Protein AF-J2GJJ4-F1 (afdb_monomer)

Nearest PDB structures (foldseek):
  8cxa-assembly1_D  TM=9.472E-01  e=6.922E-02  Klebsiella pneumoniae
  2foi-assembly1_C  TM=9.337E-01  e=5.641E-01  Plasmodium falciparum 3D7
  3lls-assembly1_B  TM=8.162E-01  e=7.332E-01  Mycobacterium tuberculosis H37Ra
  3lls-assembly1_A  TM=8.163E-01  e=1.087E+00  Mycobacterium tuberculosis H37Ra

Sequence (48 aa):
MGIPGIDTTRLGRVGEADDGASVILFAASDLSMFMTGSTLPVDGGTAA

Secondary structure (DSSP,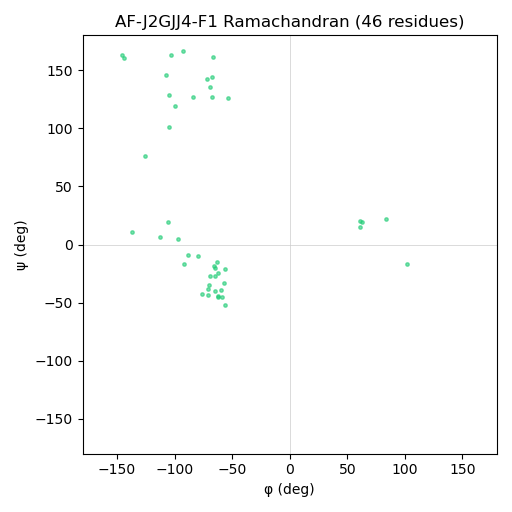 8-state):
-PPTTTTTSTTSSPPPHHHHHHHHHHHHSGGGTT--S-----STTS--

Solvent-accessible surface area (backbone atoms only — not comparable to full-atom values): 3272 Å² total; per-residue (Å²): 134,79,66,91,71,26,87,61,16,76,69,65,49,82,86,53,74,63,65,53,51,53,54,50,51,45,67,74,35,78,89,31,72,87,68,72,101,71,86,83,88,85,58,53,53,52,92,107

Foldseek 3Di:
DDDPLLVLAPQSDDDDPVLVVVVVCCCPDCVCVPPPPDDDDSRNNNVD

Structure (mmCIF, N/CA/C/O backbone):
data_AF-J2GJJ4-F1
#
_entry.id   AF-J2GJJ4-F1
#
loop_
_atom_site.group_PDB
_atom_site.id
_atom_site.type_symbol
_atom_site.label_atom_id
_atom_site.label_alt_id
_atom_site.label_comp_id
_atom_site.label_asym_id
_atom_site.label_entity_id
_atom_site.label_seq_id
_atom_site.pdbx_PDB_ins_code
_atom_site.Cartn_x
_atom_site.Cartn_y
_atom_site.Cartn_z
_atom_site.occupancy
_atom_site.B_iso_or_equiv
_atom_site.auth_seq_id
_atom_site.auth_comp_id
_atom_site.auth_asym_id
_atom_site.auth_atom_id
_atom_site.pdbx_PDB_model_num
ATOM 1 N N . MET A 1 1 ? 13.757 -0.582 -28.181 1.00 52.62 1 MET A N 1
ATOM 2 C CA . MET A 1 1 ? 12.297 -0.484 -27.993 1.00 52.62 1 MET A CA 1
ATOM 3 C C . MET A 1 1 ? 12.048 -1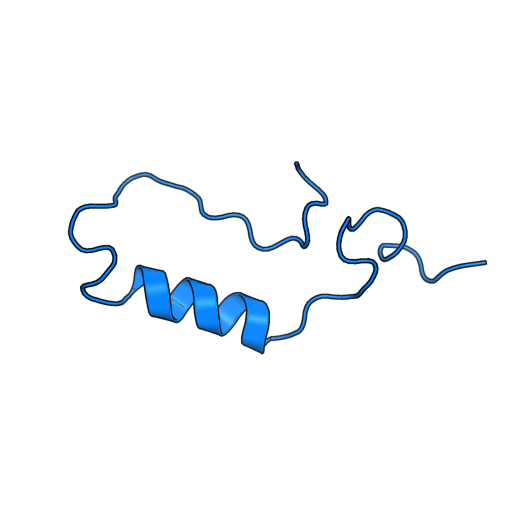.049 -26.603 1.00 52.62 1 MET A C 1
ATOM 5 O O . MET A 1 1 ? 12.404 -2.203 -26.395 1.00 52.62 1 MET A O 1
ATOM 9 N N . GLY A 1 2 ? 11.694 -0.197 -25.634 1.00 65.00 2 GLY A N 1
ATOM 10 C CA . GLY A 1 2 ? 11.576 -0.568 -24.217 1.00 65.00 2 GLY A CA 1
ATOM 11 C C . GLY A 1 2 ? 10.424 -1.543 -23.984 1.00 65.00 2 GLY A C 1
ATOM 12 O O . GLY A 1 2 ? 9.555 -1.690 -24.843 1.00 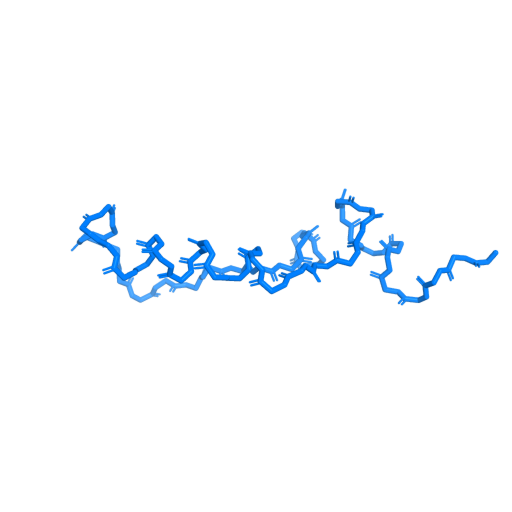65.00 2 GLY A O 1
ATOM 13 N N . ILE A 1 3 ? 10.423 -2.254 -22.855 1.00 68.00 3 ILE A N 1
ATOM 14 C CA . ILE A 1 3 ? 9.287 -3.123 -22.540 1.00 68.00 3 ILE A CA 1
ATOM 15 C C . ILE A 1 3 ? 8.046 -2.246 -22.275 1.00 68.00 3 ILE A C 1
ATOM 17 O O . ILE A 1 3 ? 8.126 -1.311 -21.470 1.00 68.00 3 ILE A O 1
ATOM 21 N N . PRO A 1 4 ? 6.907 -2.498 -22.949 1.00 65.00 4 PRO A N 1
ATOM 22 C CA . PRO A 1 4 ? 5.689 -1.721 -22.738 1.00 65.00 4 PRO A CA 1
ATOM 23 C C . PRO A 1 4 ? 5.301 -1.679 -21.253 1.00 65.00 4 PRO A C 1
ATOM 25 O O . PRO A 1 4 ? 5.187 -2.723 -20.616 1.00 65.00 4 PRO A O 1
ATOM 28 N N . GLY A 1 5 ? 5.118 -0.473 -20.705 1.00 64.31 5 GLY A N 1
ATOM 29 C CA . GLY A 1 5 ? 4.734 -0.243 -19.305 1.00 64.31 5 GLY A CA 1
ATOM 30 C C . GLY A 1 5 ? 5.867 0.175 -18.357 1.00 64.31 5 GLY A C 1
ATOM 31 O O . GLY A 1 5 ? 5.574 0.741 -17.308 1.00 64.31 5 GLY A O 1
ATOM 32 N N . ILE A 1 6 ? 7.145 -0.009 -18.722 1.00 69.19 6 ILE A N 1
ATOM 33 C CA . ILE A 1 6 ? 8.265 0.583 -17.959 1.00 69.19 6 ILE A CA 1
ATOM 34 C C . ILE A 1 6 ? 8.401 2.080 -18.251 1.00 69.19 6 ILE A C 1
ATOM 36 O O . ILE A 1 6 ? 8.588 2.866 -17.326 1.00 69.19 6 ILE A O 1
ATOM 40 N N . ASP A 1 7 ? 8.270 2.477 -19.518 1.00 71.69 7 ASP A N 1
ATOM 41 C CA . ASP A 1 7 ? 8.538 3.852 -19.965 1.00 71.69 7 ASP A CA 1
ATOM 42 C C . ASP A 1 7 ? 7.546 4.883 -19.383 1.00 71.69 7 ASP A C 1
ATOM 44 O O . ASP A 1 7 ? 7.824 6.080 -19.369 1.00 71.69 7 ASP A O 1
ATOM 48 N N . THR A 1 8 ? 6.388 4.428 -18.892 1.00 76.19 8 THR A N 1
ATOM 49 C CA . THR A 1 8 ? 5.359 5.267 -18.253 1.00 76.19 8 THR A CA 1
ATOM 50 C C . THR A 1 8 ? 5.520 5.371 -16.737 1.00 76.19 8 THR A C 1
ATOM 52 O O . THR A 1 8 ? 4.934 6.254 -16.118 1.00 76.19 8 THR A O 1
ATOM 55 N N . THR A 1 9 ? 6.303 4.480 -16.129 1.00 79.94 9 THR A N 1
ATOM 56 C CA . THR A 1 9 ? 6.584 4.483 -14.692 1.00 79.94 9 THR A CA 1
ATOM 57 C C . THR A 1 9 ? 7.730 5.453 -14.401 1.00 79.94 9 THR A C 1
ATOM 59 O O . THR A 1 9 ? 8.818 5.321 -14.960 1.00 79.94 9 THR A O 1
ATOM 62 N N . ARG A 1 10 ? 7.544 6.398 -13.467 1.00 81.06 10 ARG A N 1
ATOM 63 C CA . ARG A 1 10 ? 8.613 7.339 -13.061 1.00 81.06 10 ARG A CA 1
ATOM 64 C C . ARG A 1 10 ? 9.793 6.646 -12.374 1.00 81.06 10 ARG A C 1
ATOM 66 O O . ARG A 1 10 ? 10.887 7.200 -12.339 1.00 81.06 10 ARG A O 1
ATOM 73 N N . LEU A 1 11 ? 9.583 5.438 -11.852 1.00 85.88 11 LEU A N 1
ATOM 74 C CA . LEU A 1 11 ? 10.642 4.590 -11.297 1.00 85.88 11 LEU A CA 1
ATOM 75 C C . LEU A 1 11 ? 11.466 3.836 -12.360 1.00 85.88 11 LEU A C 1
ATOM 77 O O . LEU A 1 11 ? 12.472 3.231 -12.004 1.00 85.88 11 LEU A O 1
ATOM 81 N N . GLY A 1 12 ? 11.060 3.834 -13.638 1.00 86.50 12 GLY A N 1
ATOM 82 C CA . GLY A 1 12 ? 11.771 3.143 -14.720 1.00 86.50 12 GLY A CA 1
ATOM 83 C C . GLY A 1 12 ? 11.903 1.621 -14.558 1.00 86.50 12 GLY A C 1
ATOM 84 O O . GLY A 1 12 ? 12.784 1.021 -15.173 1.00 86.50 12 GLY A O 1
ATOM 85 N N . ARG A 1 13 ? 11.058 0.981 -13.738 1.00 87.81 13 ARG A N 1
ATOM 86 C CA . ARG A 1 13 ? 11.051 -0.474 -13.515 1.00 87.81 13 ARG A CA 1
ATOM 87 C C . ARG A 1 13 ? 9.640 -1.016 -13.323 1.00 87.81 13 ARG A C 1
ATOM 89 O O . ARG A 1 13 ? 8.738 -0.273 -12.951 1.00 87.81 13 ARG A O 1
ATOM 96 N N . VAL A 1 14 ? 9.472 -2.323 -13.518 1.00 87.44 14 VAL A N 1
ATOM 97 C CA . VAL A 1 14 ? 8.250 -3.032 -13.110 1.00 87.44 14 VAL A CA 1
ATOM 98 C C . VAL A 1 14 ? 8.225 -3.146 -11.581 1.00 87.44 14 VAL A C 1
ATOM 100 O O . VAL A 1 14 ? 9.272 -3.309 -10.945 1.00 87.44 14 VAL A O 1
ATOM 103 N N . GLY A 1 15 ? 7.033 -3.016 -10.997 1.00 88.31 15 GLY A N 1
ATOM 104 C CA . GLY A 1 15 ? 6.811 -3.259 -9.574 1.00 88.31 15 GLY A CA 1
ATOM 105 C C . GLY A 1 15 ? 6.987 -4.736 -9.221 1.00 88.31 15 GLY A C 1
ATOM 106 O O . GLY A 1 15 ? 6.627 -5.620 -9.998 1.00 88.31 15 GLY A O 1
ATOM 107 N N . GLU A 1 16 ? 7.522 -5.001 -8.041 1.00 93.50 16 GLU A N 1
ATOM 108 C CA . GLU A 1 16 ? 7.649 -6.340 -7.477 1.00 93.50 16 GLU A CA 1
ATOM 109 C C . GLU A 1 16 ? 6.581 -6.558 -6.397 1.00 93.50 16 GLU A C 1
ATOM 111 O O . GLU A 1 16 ? 5.979 -5.609 -5.890 1.00 93.50 16 GLU A O 1
ATOM 116 N N . ALA A 1 17 ? 6.325 -7.817 -6.030 1.00 95.25 17 ALA A N 1
ATOM 117 C CA . ALA A 1 17 ? 5.320 -8.146 -5.014 1.00 95.25 17 ALA A CA 1
ATOM 118 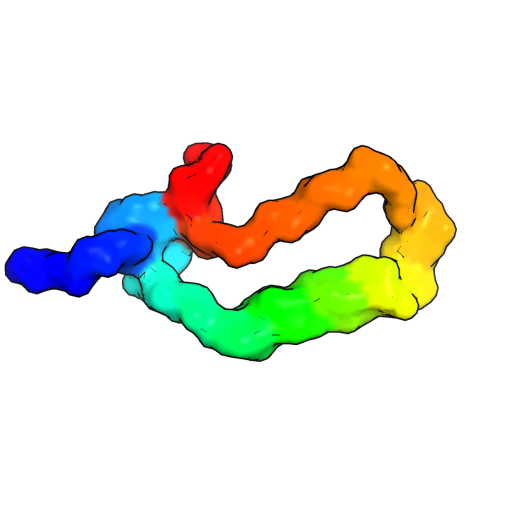C C . ALA A 1 17 ? 5.592 -7.437 -3.671 1.00 95.25 17 ALA A C 1
ATOM 120 O O . ALA A 1 17 ? 4.656 -7.018 -2.985 1.00 95.25 17 ALA A O 1
ATOM 121 N N . ASP A 1 18 ? 6.869 -7.242 -3.345 1.00 96.56 18 ASP A N 1
ATOM 122 C CA . ASP A 1 18 ? 7.317 -6.608 -2.106 1.00 96.56 18 ASP A CA 1
ATOM 123 C C . ASP A 1 18 ? 6.990 -5.107 -2.044 1.00 96.56 18 ASP A C 1
ATOM 125 O O . ASP A 1 18 ? 6.759 -4.579 -0.951 1.00 96.56 18 ASP A O 1
ATOM 129 N N . ASP A 1 19 ? 6.883 -4.424 -3.194 1.00 94.94 19 ASP A N 1
ATOM 130 C CA . ASP A 1 19 ? 6.463 -3.018 -3.251 1.00 94.94 19 ASP A CA 1
ATOM 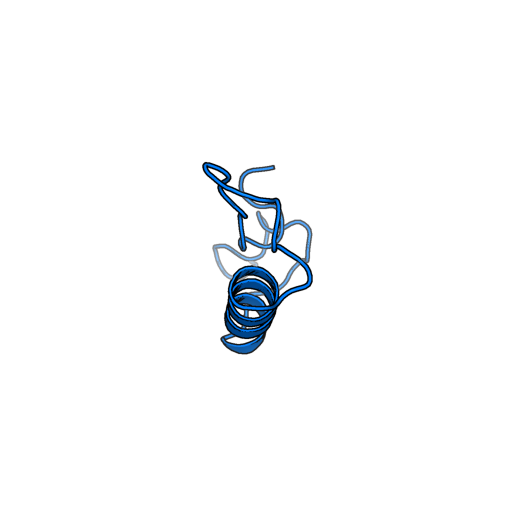131 C C . ASP A 1 19 ? 5.027 -2.868 -2.718 1.00 94.94 19 ASP A C 1
ATOM 133 O O . ASP A 1 19 ? 4.739 -2.000 -1.892 1.00 94.94 19 ASP A O 1
ATOM 137 N N . GLY A 1 20 ? 4.127 -3.761 -3.143 1.00 95.81 20 GLY A N 1
ATOM 138 C CA . GLY A 1 20 ? 2.746 -3.808 -2.660 1.00 95.81 20 GLY A CA 1
ATOM 139 C C . GLY A 1 20 ? 2.641 -4.306 -1.220 1.00 95.81 20 GLY A C 1
ATOM 140 O O . GLY A 1 20 ? 1.924 -3.713 -0.412 1.00 95.81 20 GLY A O 1
ATOM 141 N N . ALA A 1 21 ? 3.381 -5.363 -0.874 1.00 97.81 21 ALA A N 1
ATOM 142 C CA . ALA A 1 21 ? 3.363 -5.943 0.468 1.00 97.81 21 ALA A CA 1
ATOM 143 C C . ALA A 1 21 ? 3.791 -4.931 1.541 1.00 97.81 21 ALA A C 1
ATOM 145 O O . ALA A 1 21 ? 3.176 -4.868 2.604 1.00 97.81 21 ALA A O 1
ATOM 146 N N . SER A 1 22 ? 4.786 -4.091 1.245 1.00 97.38 22 SER A N 1
ATOM 147 C CA . SER A 1 22 ? 5.261 -3.053 2.165 1.00 97.38 22 SER A CA 1
ATOM 148 C C . SER A 1 22 ? 4.198 -1.982 2.439 1.00 97.38 22 SER A C 1
ATOM 150 O O . SER A 1 22 ? 4.022 -1.559 3.582 1.00 97.38 22 SER A O 1
ATOM 152 N N . VAL A 1 23 ? 3.439 -1.571 1.417 1.00 97.50 23 VAL A N 1
ATOM 153 C CA . VAL A 1 23 ? 2.347 -0.592 1.571 1.00 97.50 23 VAL A CA 1
ATOM 154 C C . VAL A 1 23 ? 1.164 -1.196 2.328 1.00 97.50 23 VAL A C 1
ATOM 156 O O . VAL A 1 23 ? 0.578 -0.534 3.185 1.00 97.50 23 VAL A O 1
ATOM 159 N N . ILE A 1 24 ? 0.846 -2.468 2.072 1.00 97.56 24 ILE A N 1
ATOM 160 C CA . ILE A 1 24 ? -0.171 -3.208 2.831 1.00 97.56 24 ILE A CA 1
ATOM 161 C C . ILE A 1 24 ? 0.243 -3.329 4.300 1.00 97.56 24 ILE A C 1
ATOM 163 O O . ILE A 1 24 ? -0.576 -3.081 5.181 1.00 97.56 24 ILE A O 1
ATOM 167 N N . LEU A 1 25 ? 1.509 -3.661 4.574 1.00 98.00 25 LEU A N 1
ATOM 168 C CA . LEU A 1 25 ? 2.038 -3.738 5.933 1.00 98.00 25 LEU A CA 1
ATOM 169 C C . LEU A 1 25 ? 1.908 -2.395 6.655 1.00 98.00 25 LEU A C 1
ATOM 171 O O . LEU A 1 25 ? 1.448 -2.369 7.792 1.00 98.00 25 LEU A O 1
ATOM 175 N N . PHE A 1 26 ? 2.258 -1.288 5.994 1.00 97.88 26 PHE A N 1
ATOM 176 C CA . PHE A 1 26 ? 2.042 0.049 6.542 1.00 97.88 26 PHE A CA 1
ATOM 177 C C . PHE A 1 26 ? 0.567 0.273 6.901 1.00 97.88 26 PHE A C 1
ATOM 179 O O . PHE A 1 26 ? 0.281 0.609 8.047 1.00 97.88 26 PHE A O 1
ATOM 186 N N . ALA A 1 27 ? -0.351 0.020 5.962 1.00 96.94 27 ALA A N 1
ATOM 187 C CA . ALA A 1 27 ? -1.788 0.240 6.144 1.00 96.94 27 ALA A CA 1
ATOM 188 C C . ALA A 1 27 ? 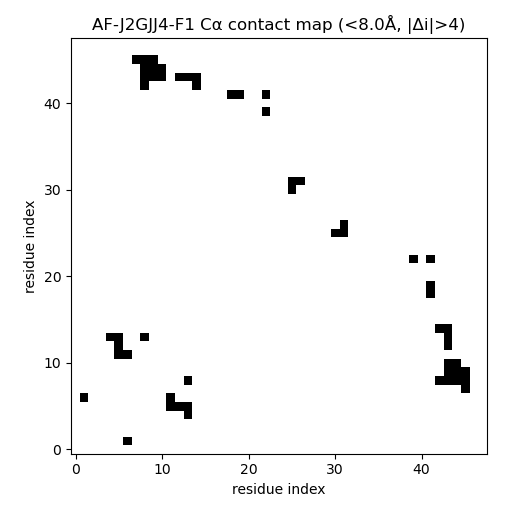-2.427 -0.663 7.219 1.00 96.94 27 ALA A C 1
ATOM 190 O O . ALA A 1 27 ? -3.444 -0.302 7.810 1.00 96.94 27 ALA A O 1
ATOM 191 N N . ALA A 1 28 ? -1.856 -1.844 7.456 1.00 97.44 28 ALA A N 1
ATOM 192 C CA . ALA A 1 28 ? -2.299 -2.781 8.485 1.00 97.44 28 ALA A CA 1
ATOM 193 C C . ALA A 1 28 ? -1.64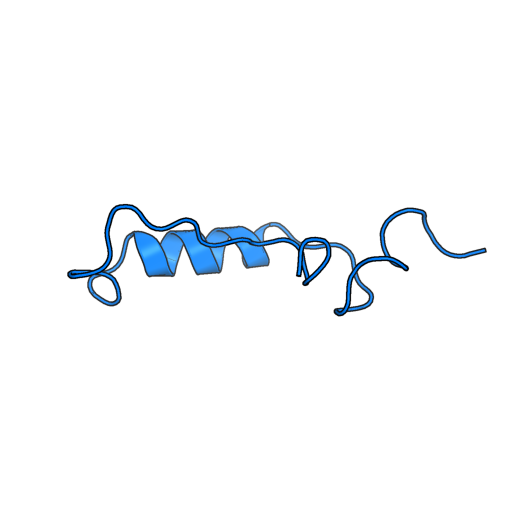9 -2.533 9.857 1.00 97.44 28 ALA A C 1
ATOM 195 O O . ALA A 1 28 ? -2.031 -3.173 10.836 1.00 97.44 28 ALA A O 1
ATOM 196 N N . SER A 1 29 ? -0.650 -1.652 9.934 1.00 98.19 29 SER A N 1
ATOM 197 C CA . SER A 1 29 ? 0.092 -1.370 11.162 1.00 98.19 29 SER A CA 1
ATOM 198 C C . SER A 1 29 ? -0.498 -0.198 11.946 1.00 98.19 29 SER A C 1
ATOM 200 O O . SER A 1 29 ? -1.240 0.630 11.419 1.00 98.19 29 SER A O 1
ATOM 202 N N . ASP A 1 30 ? -0.065 -0.053 13.198 1.00 98.12 30 ASP A N 1
ATOM 203 C CA . ASP A 1 30 ? -0.426 1.097 14.035 1.00 98.12 30 ASP A CA 1
ATOM 204 C C . ASP A 1 30 ? 0.093 2.436 13.476 1.00 98.12 30 ASP A C 1
ATOM 206 O O . ASP A 1 30 ? -0.393 3.500 13.861 1.00 98.12 30 ASP A O 1
ATOM 210 N N . LEU A 1 31 ? 1.039 2.419 12.524 1.00 98.06 31 LEU A N 1
ATOM 211 C CA . LEU A 1 31 ? 1.537 3.637 11.873 1.00 98.06 31 LEU A CA 1
ATOM 212 C C . LEU A 1 31 ? 0.440 4.378 11.098 1.00 98.06 31 LEU A C 1
ATOM 214 O O . LEU A 1 31 ? 0.534 5.592 10.923 1.00 98.06 31 LEU A O 1
ATOM 218 N N . SER A 1 32 ? -0.608 3.676 10.663 1.00 97.62 32 SER A N 1
ATOM 219 C CA . SER A 1 32 ? -1.757 4.256 9.968 1.00 97.62 32 SER A CA 1
ATOM 220 C C . SER A 1 32 ? -3.013 4.340 10.841 1.00 97.62 32 SER A C 1
ATOM 222 O O . SER A 1 32 ? -4.106 4.499 10.306 1.00 97.62 32 SER A O 1
ATOM 224 N N . MET A 1 33 ? -2.896 4.286 12.176 1.00 97.81 33 MET A N 1
ATOM 225 C CA . MET A 1 33 ? -4.042 4.177 13.102 1.00 97.81 33 MET A CA 1
ATOM 226 C C . MET A 1 33 ? -5.113 5.277 12.980 1.00 97.81 33 MET A C 1
ATOM 228 O O . MET A 1 33 ? -6.244 5.088 13.421 1.00 97.81 33 MET A O 1
ATOM 232 N N . PHE A 1 34 ? -4.773 6.434 12.405 1.00 97.31 34 PHE A N 1
ATOM 233 C CA . PHE A 1 34 ? -5.702 7.551 12.196 1.00 97.31 34 PHE A CA 1
ATOM 234 C C . PHE A 1 34 ? -6.009 7.820 10.713 1.00 97.31 34 PHE A C 1
ATOM 236 O O . PHE A 1 34 ? -6.666 8.801 10.372 1.00 97.31 34 PHE A O 1
ATOM 243 N N . MET A 1 35 ? -5.530 6.959 9.816 1.00 97.06 35 MET A N 1
ATOM 244 C CA . MET A 1 35 ? -5.730 7.076 8.378 1.00 97.06 35 MET A CA 1
ATOM 245 C C . MET A 1 35 ? -6.871 6.151 7.945 1.00 97.06 35 MET A C 1
ATOM 247 O O . MET A 1 35 ? -6.811 4.938 8.110 1.00 97.06 35 MET A O 1
ATOM 251 N N . THR A 1 36 ? -7.930 6.725 7.380 1.00 95.62 36 THR A N 1
ATOM 252 C CA . THR A 1 36 ? -9.087 5.983 6.861 1.00 95.62 36 THR A CA 1
ATOM 253 C C . THR A 1 36 ? -9.654 6.674 5.622 1.00 95.62 36 THR A C 1
ATOM 255 O O . THR A 1 36 ? -9.303 7.820 5.330 1.00 95.62 36 THR A O 1
ATOM 258 N N . GLY A 1 37 ? -10.474 5.964 4.842 1.00 96.38 37 GLY A N 1
ATOM 259 C CA . GLY A 1 37 ? -11.107 6.486 3.622 1.00 96.38 37 GLY A CA 1
ATOM 260 C C . GLY A 1 37 ? -10.130 6.936 2.528 1.00 96.38 37 GLY A C 1
ATOM 261 O O . GLY A 1 37 ? -10.521 7.656 1.615 1.00 96.38 37 GLY A O 1
ATOM 262 N N . SER A 1 38 ? -8.859 6.544 2.628 1.00 95.12 38 SER A N 1
ATOM 263 C CA . SER A 1 38 ? -7.781 6.982 1.742 1.00 95.12 38 SER A CA 1
ATOM 264 C C . SER A 1 38 ? -7.361 5.855 0.803 1.00 95.12 38 SER A C 1
ATOM 266 O O . SER A 1 38 ? -7.363 4.690 1.191 1.00 95.12 38 SER A O 1
ATOM 268 N N . THR A 1 39 ? -6.972 6.200 -0.425 1.00 94.75 39 THR A N 1
ATOM 269 C CA . THR A 1 39 ? -6.373 5.255 -1.382 1.00 94.75 39 THR A CA 1
ATOM 270 C C . THR A 1 39 ? -4.874 5.517 -1.474 1.00 94.75 39 THR A C 1
ATOM 272 O O . THR A 1 39 ? -4.466 6.655 -1.690 1.00 94.75 39 THR A O 1
ATOM 275 N N . LEU A 1 40 ? -4.064 4.469 -1.314 1.00 94.00 40 LEU A N 1
ATOM 276 C CA . LEU A 1 40 ? -2.606 4.511 -1.445 1.00 94.00 40 LEU A CA 1
ATOM 277 C C .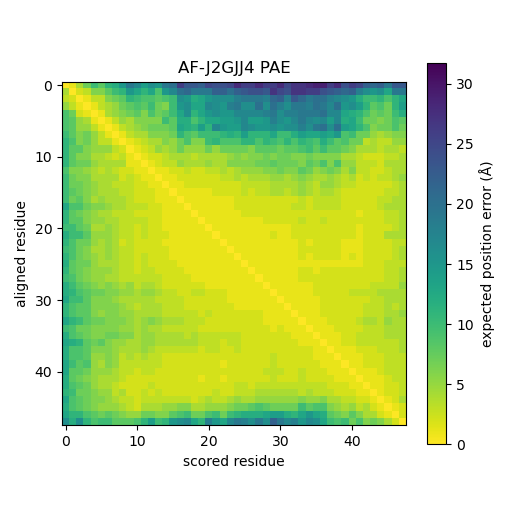 LEU A 1 40 ? -2.207 3.869 -2.788 1.00 94.00 40 LEU A C 1
ATOM 279 O O . LEU A 1 40 ? -2.228 2.641 -2.884 1.00 94.00 40 LEU A O 1
ATOM 283 N N . PRO A 1 41 ? -1.900 4.651 -3.840 1.00 93.00 41 PRO A N 1
ATOM 284 C CA . PRO A 1 41 ? -1.487 4.091 -5.124 1.00 93.00 41 PRO A CA 1
ATOM 285 C C . PRO A 1 41 ? -0.094 3.452 -5.030 1.00 93.00 41 PRO A C 1
ATOM 287 O O . PRO A 1 41 ? 0.832 4.038 -4.470 1.00 93.00 41 PRO A O 1
ATOM 290 N N . VAL A 1 42 ? 0.053 2.257 -5.611 1.00 93.44 42 VAL A N 1
ATOM 291 C CA . VAL A 1 42 ? 1.322 1.514 -5.709 1.00 93.44 42 VAL A CA 1
ATOM 292 C C . VAL A 1 42 ? 1.583 1.174 -7.174 1.00 93.44 42 VAL A C 1
ATOM 294 O O . VAL A 1 42 ? 1.333 0.064 -7.631 1.00 93.44 42 VAL A O 1
ATOM 297 N N . ASP A 1 43 ? 2.010 2.167 -7.945 1.00 90.38 43 ASP A N 1
ATOM 298 C CA . ASP A 1 43 ? 2.040 2.103 -9.413 1.00 90.38 43 ASP A CA 1
ATOM 299 C C . ASP A 1 43 ? 3.330 2.670 -10.032 1.00 90.38 43 ASP A C 1
ATOM 301 O O . ASP A 1 43 ? 3.395 2.940 -11.234 1.00 90.38 43 ASP A O 1
ATOM 305 N N . GLY A 1 44 ? 4.342 2.930 -9.200 1.00 88.44 44 GLY A N 1
ATOM 306 C CA . GLY A 1 44 ? 5.598 3.544 -9.625 1.00 88.44 44 GLY A CA 1
ATOM 307 C C . GLY A 1 44 ? 5.458 4.963 -10.194 1.00 88.44 44 GLY A C 1
ATOM 308 O O . GLY A 1 44 ? 6.360 5.436 -10.888 1.00 88.44 44 GLY A O 1
ATOM 309 N N . GLY A 1 45 ? 4.352 5.657 -9.911 1.00 86.50 45 GLY A N 1
ATOM 310 C CA . GLY A 1 45 ? 4.074 7.001 -10.412 1.00 86.50 45 GLY A CA 1
ATOM 311 C C . GLY A 1 45 ? 3.458 7.029 -11.809 1.00 86.50 45 GLY A C 1
ATOM 312 O O . GLY A 1 45 ? 3.572 8.047 -12.485 1.00 86.50 45 GLY A O 1
ATOM 313 N N . THR A 1 46 ? 2.836 5.931 -12.246 1.00 84.81 46 THR A N 1
ATOM 314 C CA . THR A 1 46 ? 2.152 5.844 -13.546 1.00 84.81 46 THR A CA 1
ATOM 315 C C . THR A 1 46 ? 0.870 6.689 -13.590 1.00 84.81 46 THR A C 1
ATOM 317 O O . THR A 1 46 ? 0.558 7.262 -14.631 1.00 84.81 46 THR A O 1
ATOM 320 N N . ALA A 1 47 ? 0.131 6.796 -12.482 1.00 78.50 47 ALA A N 1
ATOM 321 C CA . ALA A 1 47 ? -1.106 7.577 -12.375 1.00 78.50 47 ALA A CA 1
ATOM 322 C C . ALA A 1 47 ? -0.909 8.985 -11.777 1.00 78.50 47 ALA A C 1
ATOM 324 O O . ALA A 1 47 ? -1.895 9.681 -11.527 1.00 78.50 47 ALA A O 1
ATOM 325 N N . ALA A 1 48 ? 0.339 9.385 -11.512 1.00 71.38 48 ALA A N 1
ATOM 326 C CA . ALA A 1 48 ? 0.701 10.620 -10.809 1.00 71.38 48 ALA A CA 1
ATOM 327 C C . ALA A 1 48 ? 1.189 11.744 -11.73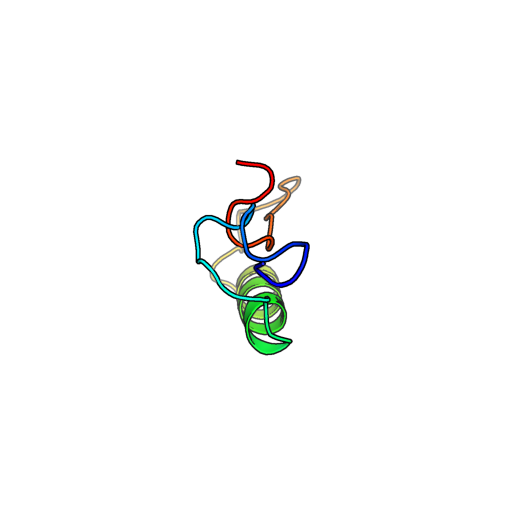4 1.00 71.38 48 ALA A C 1
ATOM 329 O O . ALA A 1 48 ? 1.320 11.566 -12.961 1.00 71.38 48 ALA A O 1
#

pLDDT: mean 88.17, std 11.65, range [52.62, 98.19]

Radius of gyration: 13.3 Å; Cα contacts (8 Å, |Δi|>4): 28; chains: 1; bounding box: 23×19×42 Å

Mean predicted aligned error: 5.26 Å